Protein AF-A0A7K5A6W6-F1 (afdb_monomer)

Mean predicted aligned error: 16.16 Å

Structure (mmCIF, N/CA/C/O backbone):
data_AF-A0A7K5A6W6-F1
#
_entry.id   AF-A0A7K5A6W6-F1
#
loop_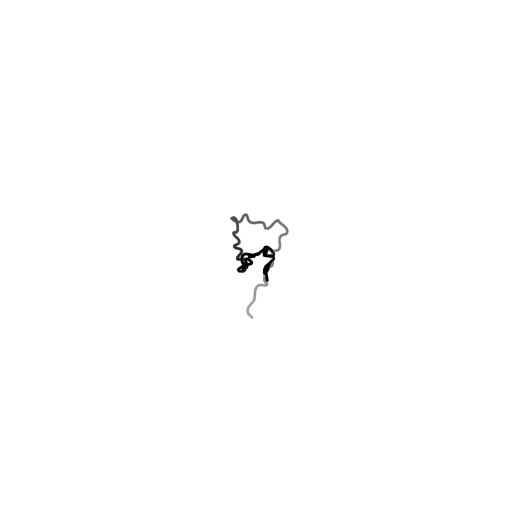
_atom_site.group_PDB
_atom_site.id
_atom_site.type_symbol
_atom_site.label_atom_id
_atom_site.label_alt_id
_atom_site.label_comp_id
_atom_site.label_asym_id
_atom_site.label_entity_id
_atom_site.label_seq_id
_atom_site.pdbx_PDB_ins_code
_atom_site.Cartn_x
_atom_site.Cartn_y
_atom_site.Cartn_z
_atom_site.occupancy
_atom_site.B_iso_or_equiv
_atom_site.auth_seq_id
_atom_site.auth_comp_id
_atom_site.auth_asym_id
_atom_site.auth_atom_id
_atom_site.pdbx_PDB_model_num
ATOM 1 N N . SER A 1 1 ? 8.855 -18.018 -59.347 1.00 66.31 1 SER A N 1
ATOM 2 C CA . SER A 1 1 ? 9.305 -18.409 -57.999 1.00 66.31 1 SER A CA 1
ATOM 3 C C . SER A 1 1 ? 9.853 -17.164 -57.328 1.00 66.31 1 SER A C 1
ATOM 5 O O . SER A 1 1 ? 10.742 -16.551 -57.907 1.00 66.31 1 SER A O 1
ATOM 7 N N . VAL A 1 2 ? 9.262 -16.710 -56.222 1.00 67.75 2 VAL A N 1
ATOM 8 C CA . VAL A 1 2 ? 9.742 -15.527 -55.487 1.00 67.75 2 VAL A CA 1
ATOM 9 C C . VAL A 1 2 ? 10.821 -16.005 -54.523 1.00 67.75 2 VAL A C 1
ATOM 11 O O . VAL A 1 2 ? 10.544 -16.836 -53.661 1.00 67.75 2 VAL A O 1
ATOM 14 N N . ALA A 1 3 ? 12.051 -15.526 -54.693 1.00 75.00 3 ALA A N 1
ATOM 15 C CA . ALA A 1 3 ? 13.109 -15.776 -53.727 1.00 75.00 3 ALA A CA 1
ATOM 16 C C . ALA A 1 3 ? 12.817 -14.942 -52.473 1.00 75.00 3 ALA A C 1
ATOM 18 O O . ALA A 1 3 ? 12.852 -13.714 -52.524 1.00 75.00 3 ALA A O 1
ATOM 19 N N . VAL A 1 4 ? 12.491 -15.607 -51.366 1.00 77.94 4 VAL A N 1
ATOM 20 C CA . VAL A 1 4 ? 12.405 -14.971 -50.048 1.00 77.94 4 VAL A CA 1
ATOM 21 C C . VAL A 1 4 ? 13.794 -15.076 -49.420 1.00 77.94 4 VAL A C 1
ATOM 23 O O . VAL A 1 4 ? 14.264 -16.199 -49.213 1.00 77.94 4 VAL A O 1
ATOM 26 N N . PRO A 1 5 ? 14.486 -13.954 -49.154 1.00 78.56 5 PRO A N 1
ATOM 27 C CA . PRO A 1 5 ? 15.753 -13.990 -48.443 1.00 78.56 5 PRO A CA 1
ATOM 28 C C . PRO A 1 5 ? 15.526 -14.614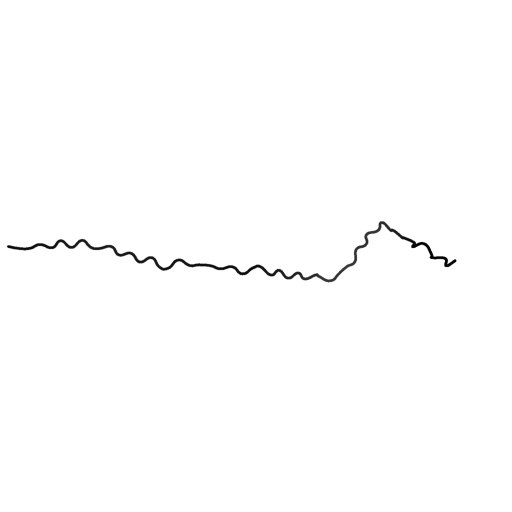 -47.070 1.00 78.56 5 PRO A C 1
ATOM 30 O O . PRO A 1 5 ? 14.572 -14.270 -46.371 1.00 78.56 5 PRO A O 1
ATOM 33 N N . GLN A 1 6 ? 16.383 -15.556 -46.699 1.00 77.88 6 GLN A N 1
ATOM 34 C CA . GLN A 1 6 ? 16.303 -16.199 -45.394 1.00 77.88 6 GLN A CA 1
ATOM 35 C C . GLN A 1 6 ? 16.619 -15.143 -44.322 1.00 77.88 6 GLN A C 1
ATOM 37 O O . GLN A 1 6 ? 17.573 -14.384 -44.509 1.00 77.88 6 GLN A O 1
ATOM 42 N N . PRO A 1 7 ? 15.832 -15.038 -43.236 1.00 78.44 7 PRO A N 1
ATOM 43 C CA . PRO A 1 7 ? 16.099 -14.058 -42.195 1.00 78.44 7 PRO A CA 1
ATOM 44 C C . PRO A 1 7 ? 17.434 -14.391 -41.527 1.00 78.44 7 PRO A C 1
ATOM 46 O O . PRO A 1 7 ? 17.607 -15.469 -40.962 1.00 78.44 7 PRO A O 1
ATOM 49 N N . ILE A 1 8 ? 18.385 -13.466 -41.624 1.00 80.50 8 ILE A N 1
ATOM 50 C CA . ILE A 1 8 ? 19.683 -13.577 -40.964 1.00 80.50 8 ILE A CA 1
ATOM 51 C C . ILE A 1 8 ? 19.486 -13.131 -39.516 1.00 80.50 8 ILE A C 1
ATOM 53 O O . ILE A 1 8 ? 19.088 -11.994 -39.263 1.00 80.50 8 ILE A O 1
ATOM 57 N N . ALA A 1 9 ? 19.723 -14.041 -38.573 1.00 77.44 9 ALA A N 1
ATOM 58 C CA . ALA A 1 9 ? 19.726 -13.744 -37.14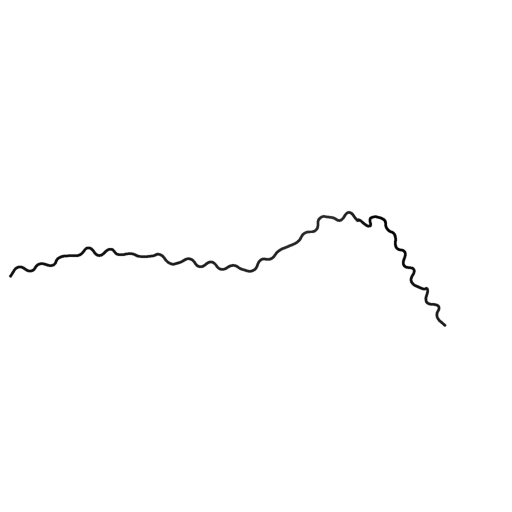8 1.00 77.44 9 ALA A CA 1
ATOM 59 C C . ALA A 1 9 ? 21.180 -13.582 -36.692 1.00 77.44 9 ALA A C 1
ATOM 61 O O . ALA A 1 9 ? 21.867 -14.563 -36.424 1.00 77.44 9 ALA A O 1
ATOM 62 N N . GLU A 1 10 ? 21.647 -12.338 -36.633 1.00 78.00 10 GLU A N 1
ATOM 63 C CA . GLU A 1 10 ? 22.921 -12.000 -36.001 1.00 78.00 10 GLU A CA 1
ATOM 64 C C . GLU A 1 10 ? 22.707 -11.990 -34.484 1.00 78.00 10 GLU A C 1
ATOM 66 O O . GLU A 1 10 ? 21.890 -11.223 -33.967 1.00 78.00 10 GLU A O 1
ATOM 71 N N . SER A 1 11 ? 23.404 -12.869 -33.766 1.00 77.50 11 SER A N 1
ATOM 72 C CA . SER A 1 11 ? 23.426 -12.868 -32.304 1.00 77.50 11 SER A CA 1
ATOM 73 C C . SER A 1 11 ? 24.829 -12.545 -31.829 1.00 77.50 11 SER A C 1
ATOM 75 O O . SER A 1 11 ? 25.778 -13.239 -32.197 1.00 77.50 11 SER A O 1
ATOM 77 N N . CYS A 1 12 ? 24.948 -11.546 -30.970 1.00 82.31 12 CYS A N 1
ATOM 78 C CA . CYS A 1 12 ? 26.213 -11.165 -30.374 1.00 82.31 12 CYS A CA 1
ATOM 79 C C . CYS A 1 12 ? 26.119 -11.301 -28.843 1.00 82.31 12 CYS A C 1
ATOM 81 O O . CYS A 1 12 ? 25.048 -11.114 -28.266 1.00 82.31 12 CYS A O 1
ATOM 83 N N . ASN A 1 13 ? 27.220 -11.690 -28.191 1.00 83.56 13 ASN A N 1
ATOM 84 C CA . ASN A 1 13 ? 27.259 -11.996 -26.751 1.00 83.56 13 ASN A CA 1
ATOM 85 C C . ASN A 1 13 ? 27.753 -10.817 -25.891 1.00 83.56 13 ASN A C 1
ATOM 87 O O . ASN A 1 13 ? 28.039 -10.998 -24.705 1.00 83.56 13 ASN A O 1
ATOM 91 N N . GLU A 1 14 ? 27.897 -9.617 -26.455 1.00 86.88 14 GLU A N 1
ATOM 92 C CA . GLU A 1 14 ? 28.196 -8.428 -25.663 1.00 86.88 14 GLU A CA 1
ATOM 93 C C . GLU A 1 14 ? 27.022 -8.001 -24.774 1.00 86.88 14 GLU A C 1
ATOM 95 O O . GLU A 1 14 ? 25.853 -8.317 -25.002 1.00 86.88 14 GLU A O 1
ATOM 100 N N . LEU A 1 15 ? 27.346 -7.230 -23.736 1.00 80.00 15 LEU A N 1
ATOM 101 C CA . LEU A 1 15 ? 26.355 -6.624 -22.864 1.00 80.00 15 LEU A CA 1
ATO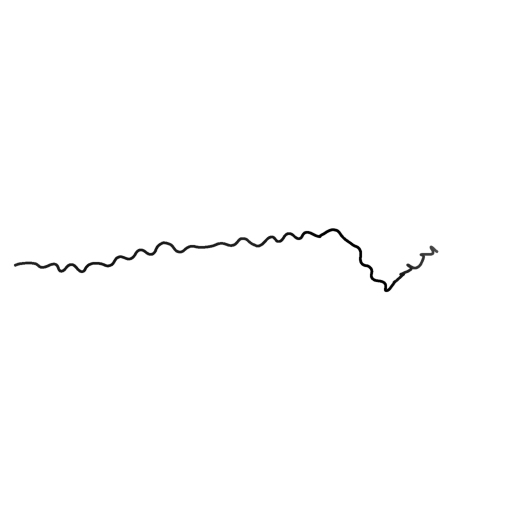M 102 C C . LEU A 1 15 ? 25.473 -5.650 -23.664 1.00 80.00 15 LEU A C 1
ATOM 104 O O . LEU A 1 15 ? 25.858 -4.510 -23.920 1.00 80.00 15 LEU A O 1
ATOM 108 N N . CYS A 1 16 ? 24.255 -6.071 -23.997 1.00 83.56 16 CYS A N 1
ATOM 109 C CA . CYS A 1 16 ? 23.236 -5.214 -24.599 1.00 83.56 16 CYS A CA 1
ATOM 110 C C . CYS A 1 16 ? 22.500 -4.404 -23.516 1.00 83.56 16 CYS A C 1
ATOM 112 O O . CYS A 1 16 ? 21.304 -4.578 -23.279 1.00 83.56 16 CYS A O 1
ATOM 114 N N . ALA A 1 17 ? 23.223 -3.519 -22.828 1.00 84.81 17 ALA A N 1
ATOM 115 C CA . ALA A 1 17 ? 22.634 -2.569 -21.889 1.00 84.81 17 ALA A CA 1
ATOM 116 C C . ALA A 1 17 ? 22.506 -1.184 -22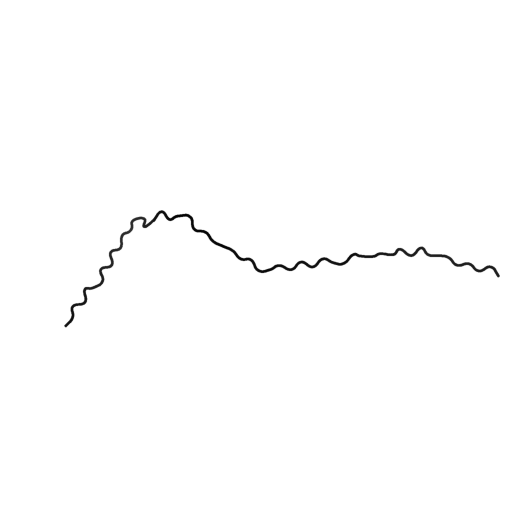.540 1.00 84.81 17 ALA A C 1
ATOM 118 O O . ALA A 1 17 ? 23.460 -0.650 -23.104 1.00 84.81 17 ALA A O 1
ATOM 119 N N . ARG A 1 18 ? 21.318 -0.582 -22.445 1.00 85.25 18 ARG A N 1
ATOM 120 C CA . ARG A 1 18 ? 21.071 0.825 -22.786 1.00 85.25 18 ARG A CA 1
ATOM 121 C C . ARG A 1 18 ? 20.877 1.602 -21.492 1.00 85.25 18 ARG A C 1
ATOM 123 O O . ARG A 1 18 ? 20.198 1.133 -20.585 1.00 85.25 18 ARG A O 1
ATOM 130 N N . GLN A 1 19 ? 21.456 2.794 -21.421 1.00 88.12 19 GLN A N 1
ATOM 131 C CA . GLN A 1 19 ? 21.154 3.725 -20.344 1.00 88.12 19 GLN A CA 1
ATOM 132 C C . GLN A 1 19 ? 19.777 4.330 -20.631 1.00 88.12 19 GLN A C 1
ATOM 134 O O . GLN A 1 19 ? 19.597 5.030 -21.628 1.00 88.12 19 GLN A O 1
ATOM 139 N N . CYS A 1 20 ? 18.799 3.985 -19.802 1.00 88.50 20 CYS A N 1
ATOM 140 C CA . CYS A 1 20 ? 17.444 4.513 -19.881 1.00 88.50 20 CYS A CA 1
ATOM 141 C C . CYS A 1 20 ? 17.259 5.602 -18.816 1.00 88.50 20 CYS A C 1
ATOM 143 O O . CYS A 1 20 ? 17.912 5.538 -17.773 1.00 88.50 20 CYS A O 1
ATOM 145 N N . PRO A 1 21 ? 16.371 6.582 -19.044 1.00 92.94 21 PRO A N 1
ATOM 146 C CA . PRO A 1 21 ? 15.887 7.445 -17.973 1.00 92.94 21 PRO A CA 1
ATOM 147 C C . PRO A 1 21 ? 15.227 6.629 -16.853 1.00 92.94 21 PRO A C 1
ATOM 149 O O . PRO A 1 21 ? 14.805 5.490 -17.075 1.00 92.94 21 PRO A O 1
ATOM 152 N N . ASP A 1 22 ? 15.091 7.233 -15.672 1.00 94.50 22 ASP A N 1
ATOM 153 C CA . ASP A 1 22 ? 14.392 6.611 -14.549 1.00 94.50 22 ASP A CA 1
ATOM 154 C C . ASP A 1 22 ? 12.956 6.228 -14.935 1.00 94.50 22 ASP A C 1
ATOM 156 O O . ASP A 1 22 ? 12.201 7.025 -15.499 1.00 94.50 22 ASP A O 1
ATOM 160 N N . SER A 1 23 ? 12.565 4.996 -14.610 1.00 92.38 23 SER A N 1
ATOM 161 C CA . SER A 1 23 ? 11.184 4.539 -14.756 1.00 92.38 23 SER A CA 1
ATOM 162 C C . SER A 1 23 ? 10.394 4.889 -13.502 1.00 92.38 23 SER A C 1
ATOM 164 O O . SER A 1 23 ? 10.856 4.659 -12.385 1.00 92.38 23 SER A O 1
ATOM 166 N N . THR A 1 24 ? 9.164 5.366 -13.672 1.00 94.75 24 THR A N 1
ATOM 167 C CA . THR A 1 24 ? 8.227 5.554 -12.561 1.00 94.75 24 THR A CA 1
ATOM 168 C C . THR A 1 24 ? 7.213 4.414 -12.531 1.00 94.75 24 THR A C 1
ATOM 170 O O . THR A 1 24 ? 6.731 3.958 -13.566 1.00 94.75 24 THR A O 1
ATOM 173 N N . ALA A 1 25 ? 6.895 3.932 -11.331 1.00 94.12 25 ALA A N 1
ATOM 174 C CA . ALA A 1 25 ? 5.822 2.973 -11.104 1.00 94.12 25 ALA A CA 1
ATOM 175 C C . ALA A 1 25 ? 4.819 3.581 -10.121 1.00 94.12 25 ALA A C 1
ATOM 177 O O . ALA A 1 25 ? 5.207 4.108 -9.078 1.00 94.12 25 ALA A O 1
ATOM 178 N N . PHE A 1 26 ? 3.532 3.511 -10.455 1.00 96.38 26 PHE A N 1
ATOM 179 C CA . PHE A 1 26 ? 2.451 3.937 -9.573 1.00 96.38 26 PHE A CA 1
ATOM 180 C C . PHE A 1 26 ? 1.767 2.710 -8.974 1.00 96.38 26 PHE A C 1
ATOM 182 O O . PHE A 1 26 ? 1.343 1.815 -9.703 1.00 96.38 26 PHE A O 1
ATOM 189 N N . ILE A 1 27 ? 1.653 2.674 -7.647 1.00 94.31 27 ILE A N 1
ATOM 190 C CA . ILE A 1 27 ? 0.984 1.593 -6.920 1.00 94.31 27 ILE A CA 1
ATOM 191 C C . ILE A 1 27 ? -0.312 2.152 -6.344 1.00 94.31 27 ILE A C 1
ATOM 193 O O . ILE A 1 27 ? -0.282 3.095 -5.556 1.00 94.31 27 ILE A O 1
ATOM 197 N N . GLN A 1 28 ? -1.443 1.550 -6.715 1.00 96.25 28 GLN A N 1
ATOM 198 C CA . GLN A 1 28 ? -2.750 1.897 -6.166 1.00 96.25 28 GLN A CA 1
ATOM 199 C C . GLN A 1 28 ? -3.212 0.803 -5.191 1.00 96.25 28 GLN A C 1
ATOM 201 O O . GLN A 1 28 ? -3.662 -0.255 -5.634 1.00 96.25 28 GLN A O 1
ATOM 206 N N . PRO A 1 29 ? -3.082 1.012 -3.869 1.00 94.31 29 PRO A N 1
ATOM 207 C CA . PRO A 1 29 ? -3.577 0.054 -2.890 1.00 94.31 29 PRO A CA 1
ATOM 208 C C . PRO A 1 29 ? -5.118 0.058 -2.843 1.00 94.31 29 PRO A C 1
ATOM 210 O O . PRO A 1 29 ? -5.743 1.073 -3.166 1.00 94.31 29 PRO A O 1
ATOM 213 N N . PRO A 1 30 ? -5.751 -1.053 -2.424 1.00 96.56 30 PRO A N 1
ATOM 214 C CA . PRO A 1 30 ? -7.196 -1.098 -2.232 1.00 96.56 30 PRO A CA 1
ATOM 215 C C . PRO A 1 30 ? -7.638 -0.189 -1.065 1.00 96.56 30 PRO A C 1
ATOM 217 O O . PRO A 1 30 ? -6.852 0.052 -0.144 1.00 96.56 30 PRO A O 1
ATOM 220 N N . PRO A 1 31 ? -8.897 0.295 -1.056 1.00 94.56 31 PRO A N 1
ATOM 221 C CA . PRO A 1 31 ? -9.445 1.041 0.075 1.00 94.56 31 PRO A CA 1
ATOM 222 C C . PRO A 1 31 ? -9.429 0.215 1.369 1.00 94.56 31 PRO A C 1
ATOM 224 O O . PRO A 1 31 ? -9.749 -0.973 1.353 1.00 94.56 31 PRO A O 1
ATOM 227 N N . VAL A 1 32 ? -9.118 0.858 2.498 1.00 94.44 32 VAL A N 1
ATOM 228 C CA . VAL A 1 32 ? -9.154 0.239 3.833 1.00 94.44 32 VAL A CA 1
ATOM 229 C C . VAL A 1 32 ? -10.227 0.918 4.676 1.00 94.44 32 VAL A C 1
ATOM 231 O O . VAL A 1 32 ? -10.295 2.144 4.735 1.00 94.44 32 VAL A O 1
ATOM 234 N N . VAL A 1 33 ? -11.061 0.115 5.340 1.00 95.19 33 VAL A N 1
ATOM 235 C CA . VAL A 1 33 ? -12.101 0.589 6.261 1.00 95.19 33 VAL A CA 1
ATOM 236 C C . VAL A 1 33 ? -11.641 0.360 7.695 1.00 95.19 33 VAL A C 1
ATOM 238 O O . VAL A 1 33 ? -11.198 -0.734 8.038 1.00 95.19 33 VAL A O 1
ATOM 241 N N . VAL A 1 34 ? -11.775 1.385 8.538 1.00 92.75 34 VAL A N 1
ATOM 242 C CA . VAL A 1 34 ? -11.497 1.306 9.978 1.00 92.75 34 VAL A CA 1
ATOM 243 C C . VAL A 1 34 ? -12.795 1.532 10.744 1.00 92.75 34 VAL A C 1
ATOM 245 O O . VAL A 1 34 ? -13.489 2.522 10.518 1.00 92.75 34 VAL A O 1
ATOM 248 N N . THR A 1 35 ? -13.120 0.625 11.665 1.00 91.69 35 THR A N 1
ATOM 249 C CA . THR A 1 35 ? -14.265 0.759 12.573 1.00 91.69 35 THR A CA 1
ATOM 250 C C . THR A 1 35 ? -13.763 1.051 13.979 1.00 91.69 35 THR A C 1
ATOM 252 O O . THR A 1 35 ? -12.974 0.286 14.529 1.00 91.69 35 THR A O 1
ATOM 255 N N . PHE A 1 36 ? -14.243 2.142 14.574 1.00 92.25 36 PHE A N 1
ATOM 256 C CA . PHE A 1 36 ? -13.960 2.478 15.965 1.00 92.25 36 PHE A CA 1
ATOM 257 C C . PHE A 1 36 ? -15.111 1.997 16.852 1.00 92.25 36 PHE A C 1
ATOM 259 O O . PHE A 1 36 ? -16.269 2.289 16.537 1.00 92.25 36 PHE A O 1
ATOM 266 N N . PRO A 1 37 ? -14.832 1.261 17.943 1.00 90.38 37 PRO A N 1
ATOM 267 C CA . PRO A 1 37 ? -15.868 0.908 18.901 1.00 90.38 37 PRO A CA 1
ATOM 268 C C . PRO A 1 37 ? -16.438 2.182 19.538 1.00 90.38 37 PRO A C 1
ATOM 270 O O . PRO A 1 37 ? -15.721 3.159 19.755 1.00 90.38 37 PRO A O 1
ATOM 273 N N . GLY A 1 38 ? -17.739 2.174 19.83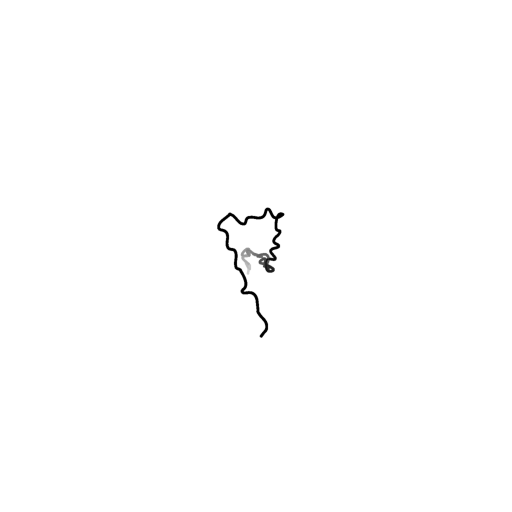2 1.00 92.62 38 GLY A N 1
ATOM 274 C CA . GLY A 1 38 ? -18.383 3.266 20.562 1.00 92.62 38 GLY A CA 1
ATOM 275 C C . GLY A 1 38 ? -17.845 3.406 21.996 1.00 92.62 38 GLY A C 1
ATOM 276 O O . GLY A 1 38 ? -17.179 2.499 22.502 1.00 92.62 38 GLY A O 1
ATOM 277 N N . PRO A 1 39 ? -18.132 4.528 22.678 1.00 89.00 39 PRO A N 1
ATOM 278 C CA . PRO A 1 39 ? -17.709 4.726 24.060 1.00 89.00 39 PRO A CA 1
ATOM 279 C C . PRO A 1 39 ? -18.368 3.703 24.998 1.00 89.00 39 PRO A C 1
ATOM 281 O O . PRO A 1 39 ? -19.570 3.453 24.913 1.00 89.00 39 PRO A O 1
ATOM 284 N N . ILE A 1 40 ? -17.590 3.140 25.927 1.00 86.50 40 ILE A N 1
ATOM 285 C CA . ILE A 1 40 ? -18.120 2.305 27.013 1.00 86.50 40 ILE A CA 1
ATOM 286 C C . ILE A 1 40 ? -18.624 3.230 28.122 1.00 86.50 40 ILE A C 1
ATOM 288 O O . ILE A 1 40 ? -17.839 3.962 28.724 1.00 86.50 40 ILE A O 1
ATOM 292 N N . LEU A 1 41 ? -19.924 3.181 28.413 1.00 84.25 41 LEU A N 1
ATOM 293 C CA . LEU A 1 41 ? -20.515 3.853 29.569 1.00 84.25 41 LEU A CA 1
ATOM 294 C C . LEU A 1 41 ? -20.672 2.841 30.708 1.00 84.25 41 LEU A C 1
ATOM 296 O O . LEU A 1 41 ? -21.341 1.824 30.541 1.00 84.25 41 LEU A O 1
ATOM 300 N N . SER A 1 42 ? -20.059 3.115 31.860 1.00 80.00 42 SER A N 1
ATOM 301 C CA . SER A 1 42 ? -20.196 2.295 33.068 1.00 80.00 42 SER A CA 1
ATOM 302 C C . SER A 1 42 ? -20.855 3.105 34.180 1.00 80.00 42 SER A C 1
ATOM 30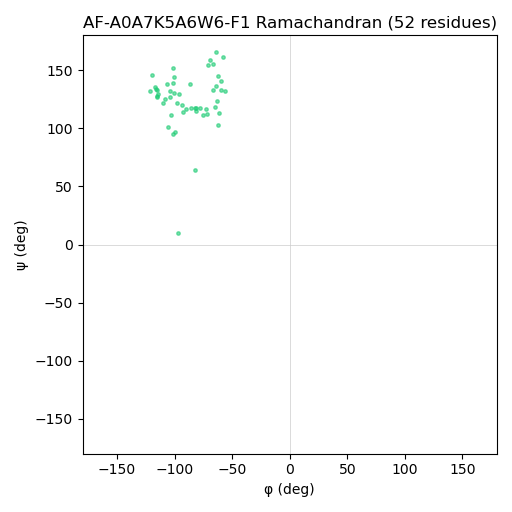4 O O . SER A 1 42 ? -20.465 4.245 34.435 1.00 80.00 42 SER A O 1
ATOM 306 N N . SER A 1 43 ? -21.842 2.513 34.851 1.00 80.50 43 SER A N 1
ATOM 307 C CA . SER A 1 43 ? -22.448 3.049 36.069 1.00 80.50 43 SER A CA 1
ATOM 308 C C . SER A 1 43 ? -22.140 2.120 37.238 1.00 80.50 43 SER A C 1
ATOM 310 O O . SER A 1 43 ? -22.412 0.924 37.156 1.00 80.50 43 SER A O 1
ATOM 312 N N . PHE A 1 44 ? -21.634 2.672 38.337 1.00 80.50 44 PHE A N 1
ATOM 313 C CA . PHE A 1 44 ? -21.440 1.951 39.593 1.00 80.50 44 PHE A CA 1
ATOM 314 C C . PHE A 1 44 ? -22.578 2.334 40.545 1.00 80.50 44 PHE A C 1
ATOM 316 O O . PHE A 1 44 ? -22.499 3.395 41.169 1.00 80.50 44 PHE A O 1
ATOM 323 N N . PRO A 1 45 ? -23.671 1.552 40.628 1.00 77.00 45 PRO A N 1
ATOM 324 C CA . PRO A 1 45 ? -24.785 1.911 41.491 1.00 77.00 45 PRO A CA 1
ATOM 325 C C . PRO A 1 45 ? -24.325 1.913 42.952 1.00 77.00 45 PRO A C 1
ATOM 327 O O . PRO A 1 45 ? -23.826 0.911 43.462 1.00 77.00 45 PRO A O 1
ATOM 330 N N . GLN A 1 46 ? -24.504 3.044 43.633 1.00 77.88 46 GLN A N 1
ATOM 331 C CA . GLN A 1 46 ? -24.362 3.114 45.083 1.00 77.88 46 GLN A CA 1
ATOM 332 C C . GLN A 1 46 ? -25.575 2.400 45.686 1.00 77.88 46 GLN A C 1
ATOM 334 O O . GLN A 1 46 ? -26.713 2.809 45.458 1.00 77.88 46 GLN A O 1
ATOM 339 N N . GLN A 1 47 ? -25.349 1.298 46.402 1.00 72.69 47 GLN A N 1
ATOM 340 C CA . GLN A 1 47 ? -26.416 0.602 47.117 1.00 72.69 47 GLN A CA 1
ATOM 341 C C . GLN A 1 47 ? -27.010 1.556 48.162 1.00 72.69 47 GLN A C 1
ATOM 343 O O . GLN A 1 47 ? -26.329 1.942 49.109 1.00 72.69 47 GLN A O 1
ATOM 348 N N . ALA A 1 48 ? -28.269 1.953 47.984 1.00 71.00 48 ALA A N 1
ATOM 349 C CA . ALA A 1 48 ? -29.005 2.725 48.975 1.00 71.00 48 ALA A CA 1
ATOM 350 C C . ALA A 1 48 ? -29.794 1.760 49.867 1.00 71.00 48 ALA A C 1
ATOM 352 O O . ALA A 1 48 ? -30.642 1.010 49.382 1.00 71.00 48 ALA A O 1
ATOM 353 N N . VAL A 1 49 ? -29.516 1.769 51.171 1.00 78.38 49 VAL A N 1
ATOM 354 C CA . VAL A 1 49 ? -30.327 1.041 52.153 1.00 78.38 49 VAL A CA 1
ATOM 355 C C . VAL A 1 49 ? -31.548 1.899 52.477 1.00 78.38 49 VAL A C 1
ATOM 357 O O . VAL A 1 49 ? -31.412 2.986 53.033 1.00 78.38 49 VAL A O 1
ATOM 360 N N . VAL A 1 50 ? -32.740 1.420 52.119 1.00 79.38 50 VAL A N 1
ATOM 361 C CA . VAL A 1 50 ? -34.010 2.072 52.470 1.00 79.38 50 VAL A CA 1
ATOM 362 C C . VAL A 1 50 ? -34.514 1.471 53.782 1.00 79.38 50 VAL A C 1
ATOM 364 O O . VAL A 1 50 ? -34.839 0.287 53.834 1.00 79.38 50 VAL A O 1
ATOM 367 N N . GLY A 1 51 ? -34.558 2.275 54.847 1.00 79.06 51 GLY A N 1
ATOM 368 C CA . GLY A 1 51 ? -35.140 1.902 56.140 1.00 79.06 51 GLY A CA 1
ATOM 369 C C . GLY A 1 51 ? -36.546 2.481 56.315 1.00 79.06 51 GLY A C 1
ATOM 370 O O . GLY A 1 51 ? -36.812 3.597 55.877 1.00 79.06 51 GLY A O 1
ATOM 371 N N . SER A 1 52 ? -37.439 1.738 56.970 1.00 77.00 52 SER A N 1
ATOM 372 C CA . SER A 1 52 ? -38.749 2.228 57.417 1.00 77.00 52 SER A CA 1
ATOM 373 C C . SER A 1 52 ? -38.800 2.173 58.943 1.00 77.00 52 SER A C 1
ATOM 375 O O . SER A 1 52 ? -38.360 1.185 59.529 1.00 77.00 52 SER A O 1
ATOM 377 N N . SER A 1 53 ? -39.302 3.233 59.577 1.00 74.06 53 SER A N 1
ATOM 378 C CA . SER A 1 53 ? -39.588 3.257 61.013 1.00 74.06 53 SER A CA 1
ATOM 379 C C . SER A 1 53 ? -41.096 3.109 61.188 1.00 74.06 53 SER A C 1
ATOM 381 O O . SER A 1 53 ? -41.840 4.010 60.797 1.00 74.06 53 SER A O 1
ATOM 383 N N . GLY A 1 54 ? -41.518 1.965 61.723 1.00 60.00 54 GLY A N 1
ATOM 384 C CA . GLY A 1 54 ? -42.879 1.708 62.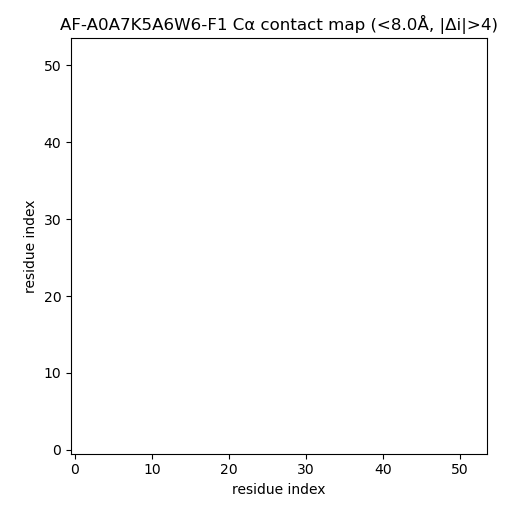201 1.00 60.00 54 GLY A CA 1
ATOM 385 C C . GLY A 1 54 ? -42.959 1.765 63.717 1.00 60.00 54 GLY A C 1
ATOM 386 O O . GLY A 1 54 ? -41.884 1.706 64.357 1.00 60.00 54 GLY A O 1
#

Radius of gyration: 41.24 Å; Cα contacts (8 Å, |Δi|>4): 0; chains: 1; bounding box: 71×26×120 Å

InterPro domains:
  IPR003461 Keratin [PF02422] (2-54)
  IPR003461 Keratin [PTHR31203] (2-54)

Secondary structure (DSSP, 8-state):
---PPPPP-----S-----PPPPP----PPP----PPPPPP-------------

pLDDT: mean 84.0, std 8.68, range [60.0, 96.56]

Organism: NCBI:txid1118519

Foldseek 3Di:
DDDDPDDDDDDDDDPPDDDDPDDDDDDDDDDDDDDDDDDD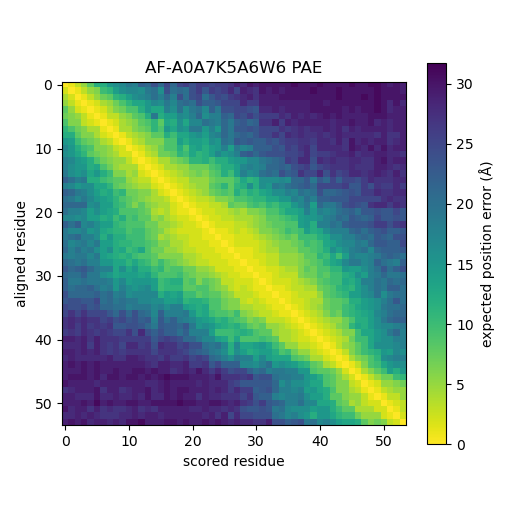DDDDDDDDDDDDDD

Sequence (54 aa):
SVAVPQPIAESCNELCARQCPDSTAFIQPPPVVVTFPGPILSSFPQQAVVGSSG

Solvent-accessible surface area (backbone atoms only — not comparable to full-atom values): 4579 Å² total; per-residue (Å²): 136,85,86,73,80,76,87,82,82,87,82,77,91,66,88,89,75,76,94,70,79,89,82,87,84,88,85,84,78,81,91,81,89,86,85,79,83,76,86,85,85,86,83,83,83,78,88,77,86,85,84,82,90,130